Protein AF-A0A8T0PRJ1-F1 (afdb_monomer_lite)

Foldseek 3Di:
DDKDWDWDDDPPRFIKIWIQDPVVLDIDIDGPVPDPPVVCVVVVVVVSVVSVVD

Secondary structure (DSSP, 8-state):
--EEEEEEEETTTEEEEEEEETTTTEEEEEETT---GGGGHHHHHHHHHHHTT-

pLDDT: mean 78.49, std 9.47, range [52.25, 88.75]

Radius of gyration: 11.48 Å; chains: 1; bounding box: 30×19×27 Å

Organism: Panicum virgatum (NCBI:txid38727)

Structure (mmCIF, N/CA/C/O backbone):
data_AF-A0A8T0PRJ1-F1
#
_entry.id   AF-A0A8T0PRJ1-F1
#
loop_
_atom_site.group_PDB
_atom_site.id
_atom_site.type_symbol
_atom_site.label_atom_id
_atom_site.label_alt_id
_atom_site.label_comp_id
_atom_site.label_asym_id
_atom_site.label_entity_id
_atom_site.label_seq_id
_atom_site.pdbx_PDB_ins_code
_atom_site.Cartn_x
_atom_site.Cartn_y
_atom_site.Cartn_z
_atom_site.occupancy
_atom_site.B_iso_or_equiv
_atom_site.auth_seq_id
_atom_site.auth_comp_id
_atom_site.auth_asym_id
_atom_site.auth_atom_id
_atom_site.pdbx_PDB_model_num
ATOM 1 N N . MET A 1 1 ? -7.159 9.174 17.430 1.00 57.06 1 MET A N 1
ATOM 2 C CA . MET A 1 1 ? -6.333 8.805 16.265 1.00 57.06 1 MET A CA 1
ATOM 3 C C . MET A 1 1 ? -5.390 7.663 16.619 1.00 57.06 1 MET A C 1
ATOM 5 O O . MET A 1 1 ? -4.365 7.891 17.252 1.00 57.06 1 MET A O 1
ATOM 9 N N . HIS A 1 2 ? -5.759 6.424 16.293 1.00 62.31 2 HIS A N 1
ATOM 10 C CA . HIS A 1 2 ? -4.867 5.260 16.400 1.00 62.31 2 HIS A CA 1
ATOM 11 C C . HIS A 1 2 ? -4.362 4.909 15.003 1.00 62.31 2 HIS A C 1
ATOM 13 O O . HIS A 1 2 ? -5.155 4.696 14.085 1.00 62.31 2 HIS A O 1
ATOM 19 N N . VAL A 1 3 ? -3.041 4.917 14.841 1.00 64.19 3 VAL A N 1
ATOM 20 C CA . VAL A 1 3 ? -2.373 4.725 13.554 1.00 64.19 3 VAL A CA 1
ATOM 21 C C . VAL A 1 3 ? -1.361 3.602 13.700 1.00 64.19 3 VAL A C 1
ATOM 23 O O . VAL A 1 3 ? -0.488 3.667 14.563 1.00 64.19 3 VAL A O 1
ATOM 26 N N . CYS A 1 4 ? -1.467 2.587 12.846 1.00 69.69 4 CYS A N 1
ATOM 27 C CA . CYS A 1 4 ? -0.472 1.522 12.758 1.00 69.69 4 CYS A CA 1
ATOM 28 C C . CYS A 1 4 ? 0.416 1.762 11.533 1.00 69.69 4 CYS A C 1
ATOM 30 O O . CYS A 1 4 ? -0.091 1.985 10.430 1.00 69.69 4 CYS A O 1
ATOM 32 N N . ILE A 1 5 ? 1.735 1.725 11.740 1.00 74.62 5 ILE A N 1
ATOM 33 C CA . ILE A 1 5 ? 2.745 2.008 10.716 1.00 74.62 5 ILE A CA 1
ATOM 34 C C . ILE A 1 5 ? 3.505 0.722 10.394 1.00 74.62 5 ILE A C 1
ATOM 36 O O . ILE A 1 5 ? 4.089 0.115 11.290 1.00 74.62 5 ILE A O 1
ATOM 40 N N . TYR A 1 6 ? 3.533 0.338 9.115 1.00 73.31 6 TYR A N 1
ATOM 41 C CA . TYR A 1 6 ? 4.245 -0.852 8.643 1.00 73.31 6 TYR A CA 1
ATOM 42 C C . TYR A 1 6 ? 5.207 -0.498 7.498 1.00 73.31 6 TYR A C 1
ATOM 44 O O . TYR A 1 6 ? 4.748 -0.137 6.409 1.00 73.31 6 TYR A O 1
ATOM 52 N N . PRO A 1 7 ? 6.532 -0.598 7.707 1.00 66.31 7 PRO A N 1
ATOM 53 C CA . PRO A 1 7 ? 7.500 -0.457 6.629 1.00 66.31 7 PRO A CA 1
ATOM 54 C C . PRO A 1 7 ? 7.587 -1.760 5.826 1.00 66.31 7 PRO A C 1
ATOM 56 O O . PRO A 1 7 ? 7.792 -2.834 6.392 1.00 66.31 7 PRO A O 1
ATOM 59 N N . ILE A 1 8 ? 7.460 -1.669 4.500 1.00 73.19 8 ILE A N 1
ATOM 60 C CA . ILE A 1 8 ? 7.667 -2.806 3.596 1.00 73.19 8 ILE A CA 1
ATOM 61 C C . ILE A 1 8 ? 8.895 -2.550 2.735 1.00 73.19 8 ILE A C 1
ATOM 63 O O . ILE A 1 8 ? 8.983 -1.536 2.041 1.00 73.19 8 ILE A O 1
ATOM 67 N N . TYR A 1 9 ? 9.824 -3.503 2.770 1.00 69.06 9 TYR A N 1
ATOM 68 C CA . TYR A 1 9 ? 10.957 -3.550 1.861 1.00 69.06 9 TYR A CA 1
ATOM 69 C C . TYR A 1 9 ? 10.555 -4.259 0.569 1.00 69.06 9 TYR A C 1
ATOM 71 O O . TYR A 1 9 ? 10.124 -5.414 0.596 1.00 69.06 9 TYR A O 1
ATOM 79 N N . ILE A 1 10 ? 10.744 -3.589 -0.565 1.00 67.19 10 ILE A N 1
ATOM 80 C CA . ILE A 1 10 ? 10.612 -4.191 -1.891 1.00 67.19 10 ILE A CA 1
ATOM 81 C C . ILE A 1 10 ? 11.991 -4.148 -2.553 1.00 67.19 10 ILE A C 1
ATOM 83 O O . ILE A 1 10 ? 12.732 -3.178 -2.391 1.00 67.19 10 ILE A O 1
ATOM 87 N N . ARG A 1 11 ? 12.364 -5.246 -3.234 1.00 61.31 11 ARG A N 1
ATOM 88 C CA . ARG A 1 11 ? 13.666 -5.445 -3.906 1.00 61.31 11 ARG A CA 1
ATOM 89 C C . ARG A 1 11 ? 14.205 -4.141 -4.520 1.00 61.31 11 ARG A C 1
ATOM 91 O O . ARG A 1 11 ? 13.451 -3.419 -5.163 1.00 61.31 11 ARG A O 1
ATOM 98 N N . SER A 1 12 ? 15.518 -3.925 -4.367 1.00 65.25 12 SER A N 1
ATOM 99 C CA . SER A 1 12 ? 16.284 -2.740 -4.812 1.00 65.25 12 SER A CA 1
ATOM 100 C C . SER A 1 12 ? 16.321 -1.550 -3.840 1.00 65.25 12 SER A C 1
ATOM 102 O O . SER A 1 12 ? 16.359 -0.408 -4.283 1.00 65.25 12 SER A O 1
ATOM 104 N N . TYR A 1 13 ? 16.376 -1.793 -2.522 1.00 71.06 13 TYR A N 1
ATOM 105 C CA . TYR A 1 13 ? 16.532 -0.732 -1.505 1.00 71.06 13 TYR A CA 1
ATOM 106 C C . TYR A 1 13 ? 15.405 0.310 -1.484 1.00 71.06 13 TYR A C 1
ATOM 108 O O . TYR A 1 13 ? 15.608 1.446 -1.059 1.00 71.06 13 TYR A O 1
ATOM 116 N N . HIS A 1 14 ? 14.205 -0.083 -1.911 1.00 83.50 14 HIS A N 1
ATOM 117 C CA . HIS A 1 14 ? 13.043 0.788 -1.923 1.00 83.50 14 HIS A CA 1
ATOM 118 C C . HIS A 1 14 ? 12.091 0.444 -0.773 1.00 83.50 14 HIS A C 1
ATOM 120 O O . HIS A 1 14 ? 11.730 -0.717 -0.558 1.00 83.50 14 HIS A O 1
ATOM 126 N N . TRP A 1 15 ? 11.686 1.476 -0.037 1.00 84.06 15 TRP A N 1
ATOM 127 C CA . TRP A 1 15 ? 10.759 1.366 1.081 1.00 84.06 15 TRP A CA 1
ATOM 128 C C . TRP A 1 15 ? 9.415 1.970 0.716 1.00 84.06 15 TRP A C 1
ATOM 130 O O . TRP A 1 15 ? 9.344 3.095 0.219 1.00 84.06 15 TRP A O 1
ATOM 140 N N . ILE A 1 16 ? 8.359 1.236 1.050 1.00 86.81 16 ILE A N 1
ATOM 141 C CA . ILE A 1 16 ? 6.984 1.714 0.975 1.00 86.81 16 ILE A CA 1
ATOM 142 C C . ILE A 1 16 ? 6.438 1.807 2.390 1.00 86.81 16 ILE A C 1
ATOM 144 O O . ILE A 1 16 ? 6.560 0.873 3.188 1.00 86.81 16 ILE A O 1
ATOM 148 N N . LEU 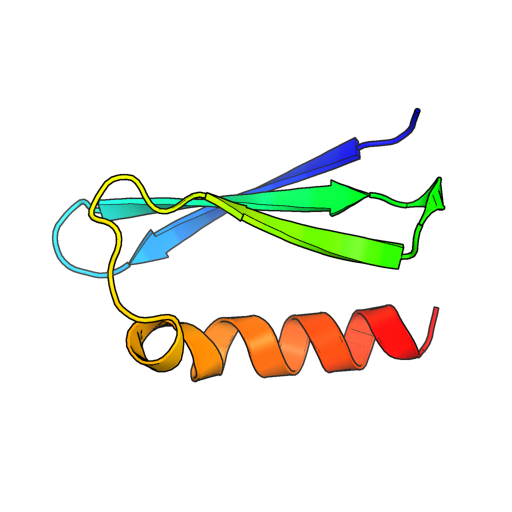A 1 17 ? 5.834 2.951 2.691 1.00 88.06 17 LEU A N 1
ATOM 149 C CA . LEU A 1 17 ? 5.205 3.212 3.973 1.00 88.06 17 LEU A CA 1
ATOM 150 C C . LEU A 1 17 ? 3.711 2.907 3.867 1.00 88.06 17 LEU A C 1
ATOM 152 O O . LEU A 1 17 ? 2.986 3.536 3.094 1.00 88.06 17 LEU A O 1
ATOM 156 N N . LEU A 1 18 ? 3.255 1.949 4.671 1.00 88.44 18 LEU A N 1
ATOM 157 C CA . LEU A 1 18 ? 1.842 1.644 4.831 1.00 88.44 18 LEU A CA 1
ATOM 158 C C . LEU A 1 18 ? 1.321 2.234 6.135 1.00 88.44 18 LEU A C 1
ATOM 160 O O . LEU A 1 18 ? 1.889 2.000 7.204 1.00 88.44 18 LEU A O 1
ATOM 164 N N . ILE A 1 19 ? 0.216 2.968 6.034 1.00 86.69 19 ILE A N 1
ATOM 165 C CA . ILE A 1 19 ? -0.486 3.548 7.174 1.00 86.69 19 ILE A CA 1
ATOM 166 C C . ILE A 1 19 ? -1.893 2.973 7.214 1.00 86.69 19 ILE A C 1
ATOM 168 O O . ILE A 1 19 ? -2.681 3.177 6.292 1.00 86.69 19 ILE A O 1
ATOM 172 N N . LEU A 1 20 ? -2.217 2.280 8.301 1.00 84.94 20 LEU A N 1
ATOM 173 C CA . LEU A 1 20 ? -3.578 1.836 8.565 1.00 84.94 20 LEU A CA 1
ATOM 174 C C . LEU A 1 20 ? -4.272 2.848 9.478 1.00 84.94 20 LEU A C 1
ATOM 176 O O . LEU A 1 20 ? -3.851 3.065 10.618 1.00 84.94 20 LEU A O 1
ATOM 180 N N . SER A 1 21 ? -5.345 3.453 8.973 1.00 84.44 21 SER A N 1
ATOM 181 C CA . SER A 1 21 ? -6.256 4.269 9.771 1.00 84.44 21 SER A CA 1
ATOM 182 C C . SER A 1 21 ? -7.318 3.364 10.384 1.00 84.44 21 SER A C 1
ATOM 184 O O . SER A 1 21 ? -8.240 2.935 9.694 1.00 84.44 21 SER A O 1
ATOM 186 N N . VAL A 1 22 ? -7.202 3.080 11.682 1.00 81.75 22 VAL A N 1
ATOM 187 C CA . VAL A 1 22 ? -8.149 2.197 12.388 1.00 81.75 22 VAL A CA 1
ATOM 188 C C . VAL A 1 22 ? -9.552 2.808 12.434 1.00 81.75 22 VAL A C 1
ATOM 190 O O . VAL A 1 22 ? -10.539 2.100 12.297 1.00 81.75 22 VAL A O 1
ATOM 193 N N . GLU A 1 23 ? -9.645 4.133 12.558 1.00 82.06 23 GLU A N 1
ATOM 194 C CA . GLU A 1 23 ? -10.923 4.856 12.629 1.00 82.06 23 GLU A CA 1
ATOM 195 C C . GLU A 1 23 ? -11.730 4.777 11.329 1.00 82.06 23 GLU A C 1
ATOM 197 O O . GLU A 1 23 ? -12.956 4.788 11.367 1.00 82.06 23 GLU A O 1
ATOM 202 N N . THR A 1 24 ? -11.056 4.703 10.179 1.00 81.62 24 THR A N 1
ATOM 203 C CA . THR A 1 24 ? -11.724 4.685 8.867 1.00 81.62 24 THR A CA 1
ATOM 204 C C . THR A 1 24 ? -11.641 3.334 8.158 1.00 81.62 24 THR A C 1
ATOM 206 O O . THR A 1 24 ? -12.232 3.173 7.095 1.00 81.62 24 THR A O 1
ATOM 209 N N . GLY A 1 25 ? -10.875 2.380 8.697 1.00 77.56 25 GLY A N 1
ATOM 210 C CA . GLY A 1 25 ? -10.568 1.103 8.044 1.00 77.56 25 GLY A CA 1
ATOM 211 C C . GLY A 1 25 ? -9.711 1.235 6.778 1.00 77.56 25 GLY A C 1
ATOM 212 O O . GLY A 1 25 ? -9.514 0.257 6.056 1.00 77.56 25 GLY A O 1
ATOM 213 N N . ASN A 1 26 ? -9.201 2.432 6.474 1.00 81.88 26 ASN A N 1
ATOM 214 C CA . ASN A 1 26 ? -8.485 2.691 5.232 1.00 81.88 26 ASN A CA 1
ATOM 215 C C . ASN A 1 26 ? -6.995 2.370 5.349 1.00 81.88 26 ASN A C 1
ATOM 217 O O . ASN A 1 26 ? -6.316 2.782 6.294 1.00 81.88 26 ASN A O 1
ATOM 221 N N . LEU A 1 27 ? -6.474 1.709 4.314 1.00 84.56 27 LEU A N 1
ATOM 222 C CA . LEU A 1 27 ? -5.046 1.529 4.089 1.00 84.56 27 LEU A CA 1
ATOM 223 C C . LEU A 1 27 ? -4.527 2.631 3.158 1.00 84.56 27 LEU A C 1
ATOM 225 O O . LEU A 1 27 ? -4.910 2.704 1.990 1.00 84.56 27 LEU A O 1
ATOM 229 N N . ILE A 1 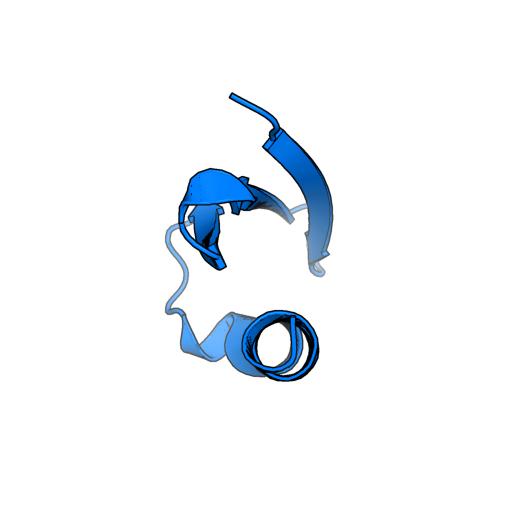28 ? -3.630 3.465 3.672 1.00 86.81 28 ILE A N 1
ATOM 230 C CA . ILE A 1 28 ? -2.947 4.522 2.928 1.00 86.81 28 ILE A CA 1
ATOM 231 C C . ILE A 1 28 ? -1.546 4.025 2.570 1.00 86.81 28 ILE A C 1
ATOM 233 O O . ILE A 1 28 ? -0.845 3.448 3.403 1.00 86.81 28 ILE A O 1
ATOM 237 N N . VAL A 1 29 ? -1.141 4.247 1.321 1.00 87.62 29 VAL A N 1
ATOM 238 C CA . VAL A 1 29 ? 0.124 3.755 0.769 1.00 87.62 29 VAL A CA 1
ATOM 239 C C . VAL A 1 29 ? 0.959 4.931 0.286 1.00 87.62 29 VAL A C 1
ATOM 241 O O . VAL A 1 29 ? 0.511 5.690 -0.572 1.00 87.62 29 VAL A O 1
ATOM 244 N N . PHE A 1 30 ? 2.175 5.057 0.807 1.00 88.75 30 PHE A N 1
ATOM 245 C CA . PHE A 1 30 ? 3.155 6.044 0.368 1.00 88.75 30 PHE A CA 1
ATOM 246 C C . PHE A 1 30 ? 4.341 5.347 -0.295 1.00 88.75 30 PHE A C 1
ATOM 248 O O . PHE A 1 30 ? 5.105 4.634 0.356 1.00 88.75 30 PHE A O 1
ATOM 255 N N . ASP A 1 31 ? 4.495 5.597 -1.591 1.00 87.44 31 ASP A N 1
ATOM 256 C CA . ASP A 1 31 ? 5.612 5.144 -2.416 1.00 87.44 31 ASP A CA 1
ATOM 257 C C . ASP A 1 31 ? 6.351 6.380 -2.959 1.00 87.44 31 ASP A C 1
ATOM 259 O O . ASP A 1 31 ? 5.794 7.171 -3.727 1.00 87.44 31 ASP A O 1
ATOM 263 N N . SER A 1 32 ? 7.611 6.551 -2.553 1.00 87.94 32 SER A N 1
ATOM 264 C CA . SER A 1 32 ? 8.456 7.682 -2.960 1.00 87.94 32 SER A CA 1
ATOM 265 C C . SER A 1 32 ? 8.883 7.642 -4.430 1.00 87.94 32 SER A C 1
ATOM 267 O O . SER A 1 32 ? 9.159 8.691 -5.010 1.00 87.94 32 SER A O 1
ATOM 269 N N . MET A 1 33 ? 8.900 6.464 -5.051 1.00 87.81 33 MET A N 1
ATOM 270 C CA . MET A 1 33 ? 9.189 6.268 -6.471 1.00 87.81 33 MET A CA 1
ATOM 271 C C . MET A 1 33 ? 7.937 6.385 -7.343 1.00 87.81 33 MET A C 1
ATOM 273 O O . MET A 1 33 ? 8.052 6.427 -8.566 1.00 87.81 33 MET A O 1
ATOM 277 N N . ARG A 1 34 ? 6.750 6.493 -6.725 1.00 84.44 34 ARG A N 1
ATOM 278 C CA . ARG A 1 34 ? 5.450 6.606 -7.404 1.00 84.44 34 ARG A CA 1
ATOM 279 C C . ARG A 1 34 ? 5.222 5.463 -8.396 1.00 84.44 34 ARG A C 1
ATOM 281 O O . ARG A 1 34 ? 4.678 5.687 -9.480 1.00 84.44 34 ARG A O 1
ATOM 288 N N . ASN A 1 35 ? 5.644 4.247 -8.042 1.00 84.12 35 ASN A N 1
ATOM 289 C CA . ASN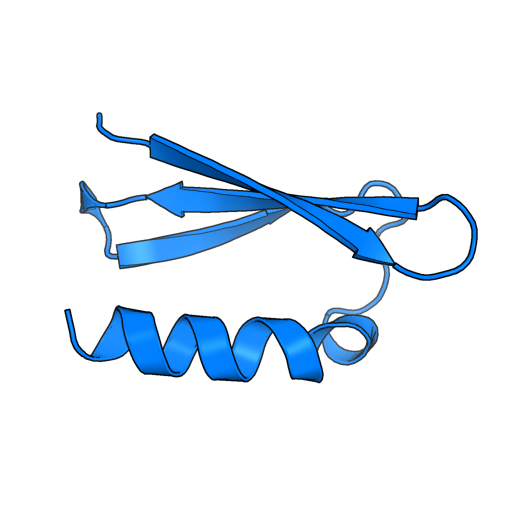 A 1 35 ? 5.400 3.097 -8.899 1.00 84.12 35 ASN A CA 1
ATOM 290 C C . ASN A 1 35 ? 3.890 2.896 -9.080 1.00 84.12 35 ASN A C 1
ATOM 292 O O . ASN A 1 35 ? 3.088 3.240 -8.202 1.00 84.12 35 ASN A O 1
ATOM 296 N N . PRO A 1 36 ? 3.467 2.320 -10.216 1.00 85.12 36 PRO A N 1
ATOM 297 C CA . PRO A 1 36 ? 2.072 1.972 -10.395 1.00 85.12 36 PRO A CA 1
ATOM 298 C C . PRO A 1 36 ? 1.638 0.999 -9.296 1.00 85.12 36 PRO A C 1
ATOM 300 O O . PRO A 1 36 ? 2.350 0.052 -8.961 1.00 85.12 36 PRO A O 1
ATOM 303 N N . LYS A 1 37 ? 0.423 1.191 -8.775 1.00 82.38 37 LYS A N 1
ATOM 304 C CA . LYS A 1 37 ? -0.157 0.356 -7.710 1.00 82.38 37 LYS A CA 1
ATOM 305 C C . LYS A 1 37 ? -0.101 -1.146 -8.024 1.00 82.38 37 LYS A C 1
ATOM 307 O O . LYS A 1 37 ? 0.064 -1.959 -7.118 1.00 82.38 37 LYS A O 1
ATOM 312 N N . SER A 1 38 ? -0.186 -1.513 -9.306 1.00 86.50 38 SER A N 1
ATOM 313 C CA . SER A 1 38 ? -0.058 -2.895 -9.783 1.00 86.50 38 SER A CA 1
ATOM 314 C C . SER A 1 38 ? 1.251 -3.569 -9.353 1.00 86.50 38 SER A C 1
ATOM 316 O O . SER A 1 38 ? 1.235 -4.765 -9.071 1.00 86.50 38 SER A O 1
ATOM 318 N N . ALA A 1 39 ? 2.352 -2.8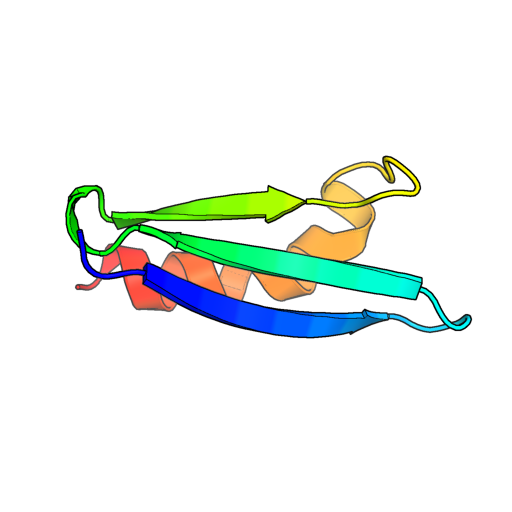21 -9.219 1.00 84.94 39 ALA A N 1
ATOM 319 C CA . ALA A 1 39 ? 3.653 -3.347 -8.798 1.00 84.94 39 ALA A CA 1
ATOM 320 C C . ALA A 1 39 ? 3.622 -3.951 -7.385 1.00 84.94 39 ALA A C 1
ATOM 322 O O . ALA A 1 39 ? 4.385 -4.864 -7.078 1.00 84.94 39 ALA A O 1
ATOM 323 N N . ILE A 1 40 ? 2.709 -3.475 -6.537 1.00 84.38 40 ILE A N 1
ATOM 324 C CA . ILE A 1 40 ? 2.610 -3.863 -5.124 1.00 84.38 40 ILE A CA 1
ATOM 325 C C . ILE A 1 40 ? 1.254 -4.472 -4.773 1.00 84.38 40 ILE A C 1
ATOM 327 O O . ILE A 1 40 ? 0.989 -4.785 -3.614 1.00 84.38 40 ILE A O 1
ATOM 331 N N . GLN A 1 41 ? 0.385 -4.670 -5.766 1.00 85.62 41 GLN A N 1
ATOM 332 C CA . GLN A 1 41 ? -0.981 -5.146 -5.561 1.00 85.62 41 GLN A CA 1
ATOM 333 C C . GLN A 1 41 ? -1.017 -6.512 -4.861 1.00 85.62 41 GLN A C 1
ATOM 335 O O . GLN A 1 41 ? -1.835 -6.724 -3.972 1.00 85.62 41 GLN A O 1
ATOM 340 N N . HIS A 1 42 ? -0.056 -7.385 -5.173 1.00 83.81 42 HIS A N 1
ATOM 341 C CA . HIS A 1 42 ? 0.114 -8.688 -4.527 1.00 83.81 42 HIS A CA 1
ATOM 342 C C . HIS A 1 42 ? 0.351 -8.601 -3.005 1.00 83.81 42 HIS A C 1
ATOM 344 O O . HIS A 1 42 ? 0.036 -9.543 -2.284 1.00 83.81 42 HIS A O 1
ATOM 350 N N . ILE A 1 43 ? 0.868 -7.470 -2.511 1.00 82.88 43 ILE A N 1
ATOM 351 C CA . ILE A 1 43 ? 1.054 -7.179 -1.081 1.00 82.88 43 ILE A CA 1
ATOM 352 C C . ILE A 1 43 ? -0.203 -6.522 -0.496 1.00 82.88 43 ILE A C 1
ATOM 354 O O . ILE A 1 43 ? -0.612 -6.831 0.623 1.00 82.88 43 ILE A O 1
ATOM 358 N N . LEU A 1 44 ? -0.840 -5.624 -1.253 1.00 84.88 44 LEU A N 1
ATOM 359 C CA . LEU A 1 44 ? -2.026 -4.888 -0.805 1.00 84.88 44 LEU A CA 1
ATOM 360 C C . LEU A 1 44 ? -3.283 -5.765 -0.716 1.00 84.88 44 LEU A C 1
ATOM 362 O O . LEU A 1 44 ? -4.136 -5.518 0.136 1.00 84.88 44 LEU A O 1
ATOM 366 N N . ASP A 1 45 ? -3.42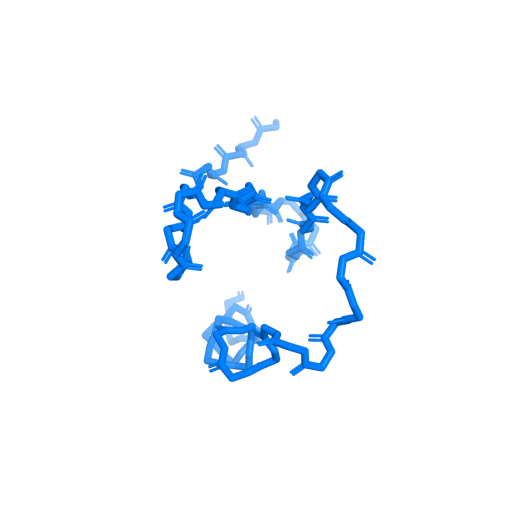7 -6.769 -1.581 1.00 86.94 45 ASP A N 1
ATOM 367 C CA . ASP A 1 45 ? -4.620 -7.621 -1.637 1.00 86.94 45 ASP A CA 1
ATOM 368 C C . ASP A 1 45 ? -4.852 -8.429 -0.350 1.00 86.94 45 ASP A C 1
ATOM 370 O O . ASP A 1 45 ? -5.964 -8.366 0.189 1.00 86.94 45 ASP A O 1
ATOM 374 N N . PRO A 1 46 ? -3.854 -9.151 0.202 1.00 83.44 46 PRO A N 1
ATOM 375 C CA . PRO A 1 46 ? -4.006 -9.833 1.485 1.00 83.44 46 PRO A CA 1
ATOM 376 C C . PRO A 1 46 ? -4.353 -8.875 2.625 1.00 83.44 46 PRO A C 1
ATOM 378 O O . PRO A 1 46 ? -5.252 -9.170 3.410 1.00 83.44 46 PRO A O 1
ATOM 381 N N . LEU A 1 47 ? -3.697 -7.711 2.681 1.00 80.50 47 LEU A N 1
ATOM 382 C CA . LEU A 1 47 ? -3.947 -6.707 3.713 1.00 80.50 47 LEU A CA 1
ATOM 383 C C . LEU A 1 47 ? -5.398 -6.224 3.643 1.00 80.50 47 LEU A C 1
ATOM 385 O O . LEU A 1 47 ? -6.132 -6.339 4.617 1.00 80.50 47 LEU A O 1
ATOM 389 N N . ASN A 1 48 ? -5.868 -5.795 2.471 1.00 78.12 48 ASN A N 1
ATOM 390 C CA . ASN A 1 48 ? -7.255 -5.358 2.301 1.00 78.12 48 ASN A CA 1
ATOM 391 C C . ASN A 1 48 ? -8.282 -6.450 2.644 1.00 78.12 48 ASN A C 1
ATOM 393 O O . ASN A 1 48 ? -9.359 -6.131 3.140 1.00 78.12 48 ASN A O 1
ATOM 397 N N . ARG A 1 49 ? -7.984 -7.734 2.395 1.00 80.19 49 ARG A N 1
ATOM 398 C CA . ARG A 1 49 ? -8.880 -8.846 2.769 1.00 80.19 49 ARG A CA 1
ATOM 399 C C . ARG A 1 49 ? -8.978 -9.052 4.276 1.00 80.19 49 ARG A C 1
ATOM 401 O O . ARG A 1 49 ? -10.060 -9.382 4.753 1.00 80.19 49 ARG A O 1
ATOM 408 N N . VAL A 1 50 ? -7.868 -8.908 4.996 1.00 76.00 50 VAL A N 1
ATOM 409 C CA . VAL A 1 50 ? -7.852 -9.002 6.462 1.00 76.00 50 VAL A CA 1
ATOM 410 C C . VAL A 1 50 ? -8.612 -7.822 7.058 1.00 76.00 50 VAL A C 1
ATOM 412 O O . VAL A 1 50 ? -9.477 -8.021 7.902 1.00 76.00 50 VAL A O 1
ATOM 415 N N . TRP A 1 51 ? -8.361 -6.613 6.557 1.00 7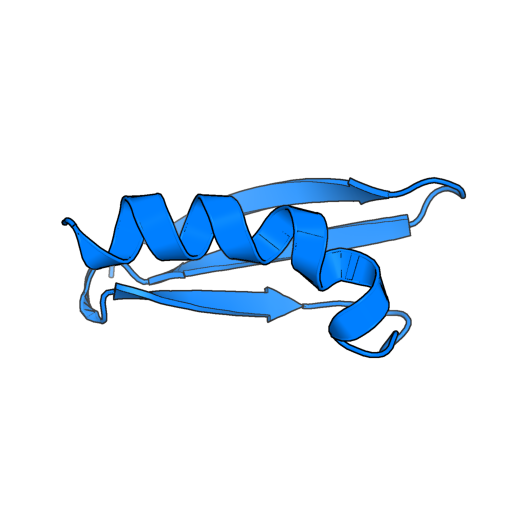0.44 51 TRP A N 1
ATOM 416 C CA . TRP A 1 51 ? -8.925 -5.395 7.137 1.00 70.44 51 TRP A CA 1
ATOM 417 C C . TRP A 1 51 ? -10.390 -5.146 6.769 1.00 70.44 51 TRP A C 1
ATOM 419 O O . TRP A 1 51 ? -11.114 -4.623 7.596 1.00 70.44 51 TRP A O 1
ATOM 429 N N . LYS A 1 52 ? -10.886 -5.592 5.604 1.00 65.62 52 LYS A N 1
ATOM 430 C CA . LYS A 1 52 ? -12.334 -5.541 5.294 1.00 65.62 52 LYS A CA 1
ATOM 431 C C . LYS A 1 52 ? -13.203 -6.421 6.200 1.00 65.62 52 LYS A C 1
ATOM 433 O O . LYS A 1 52 ? -14.425 -6.337 6.122 1.00 65.62 52 LYS A O 1
ATOM 438 N N . LYS A 1 53 ? -12.594 -7.340 6.951 1.00 58.81 53 LYS A N 1
ATOM 439 C CA . LYS A 1 53 ? -13.296 -8.251 7.863 1.00 58.81 53 LYS A CA 1
ATOM 440 C C . LYS A 1 53 ? -13.315 -7.759 9.313 1.00 58.81 53 LYS A C 1
ATOM 442 O O . LYS A 1 53 ? -13.951 -8.418 10.131 1.00 58.81 53 LYS A O 1
ATOM 447 N N . LEU A 1 54 ? -12.601 -6.675 9.611 1.00 52.25 54 LEU A N 1
ATOM 448 C CA . LEU A 1 54 ? -12.598 -5.984 10.900 1.00 52.25 54 LEU A CA 1
ATOM 449 C C . LEU A 1 54 ? -13.544 -4.785 10.833 1.00 52.25 54 LEU A C 1
ATOM 451 O O . LEU A 1 54 ? -14.176 -4.516 11.875 1.00 52.25 54 LEU A O 1
#

Sequence (54 aa):
MHVCIYPIYIRSYHWILLILSVETGNLIVFDSMRNPKSAIQHILDPLNRVWKKL

InterPro domains:
  IPR003653 Ulp1 protease family, C-terminal catalytic domain [PF02902] (4-52)
  IPR038765 Papain-like cysteine peptidase superfamily [SSF54001] (5-43)